Protein AF-A0A2M7XVC9-F1 (afdb_monomer)

Solvent-accessible surface area (backbone atoms only — not comparable to full-atom values): 6122 Å² total; per-residue (Å²): 70,70,59,20,54,54,52,29,51,51,46,49,67,79,38,39,70,60,53,53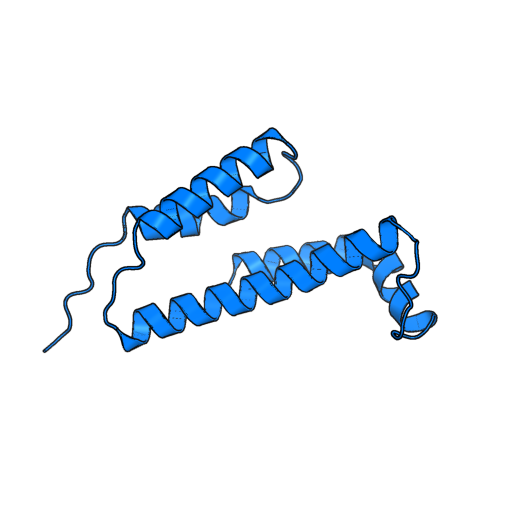,48,35,61,75,71,36,76,74,78,55,43,75,87,43,67,65,54,42,50,53,51,48,55,41,53,48,18,54,52,45,29,51,53,33,49,51,50,52,52,45,42,69,72,62,43,40,60,64,58,51,67,57,15,51,54,43,46,53,52,28,52,52,37,36,74,78,36,69,87,69,56,40,66,61,52,47,63,62,17,50,49,34,58,70,55,65,71,53,74,69,88,122

pLDDT: mean 88.82, std 11.36, range [45.72, 97.69]

Secondary structure (DSSP, 8-state):
-HHHHHHHHHHHHHTHHHHHHHHHT-STT-STT-HHHHHHHHHHHHHHHHHHHHHHHHHHHHHH-PPPPHHHHHHHHHHHHHHHHH-GGGSGGGGHHHHHHHHH--------

Structure (mmCIF, N/CA/C/O backbone):
data_AF-A0A2M7XVC9-F1
#
_entry.id   AF-A0A2M7XVC9-F1
#
loop_
_atom_site.group_PDB
_atom_site.id
_atom_site.type_symbol
_atom_site.label_atom_id
_atom_site.label_alt_id
_atom_site.label_comp_id
_atom_site.label_asym_id
_atom_site.label_entity_id
_atom_site.label_seq_id
_atom_site.pdbx_PDB_ins_code
_atom_site.Cartn_x
_atom_site.Cartn_y
_atom_site.Cartn_z
_atom_site.occupancy
_atom_site.B_iso_or_equiv
_atom_site.auth_seq_id
_atom_site.auth_comp_id
_atom_site.auth_asym_id
_atom_site.auth_atom_id
_atom_site.pdbx_PDB_model_num
ATOM 1 N N . MET A 1 1 ? -7.694 -4.042 2.392 1.00 90.50 1 MET A N 1
ATOM 2 C CA . MET A 1 1 ? -7.744 -4.708 1.069 1.00 90.50 1 MET A CA 1
ATOM 3 C C . MET A 1 1 ? -8.075 -3.740 -0.067 1.00 90.50 1 MET A C 1
ATOM 5 O O . MET A 1 1 ? -7.289 -3.677 -0.998 1.00 90.50 1 MET A O 1
ATOM 9 N N . ILE A 1 2 ? -9.150 -2.938 0.010 1.00 93.75 2 ILE A N 1
ATOM 10 C CA . ILE A 1 2 ? -9.534 -1.988 -1.065 1.00 93.75 2 ILE A CA 1
ATOM 11 C C . ILE A 1 2 ? -8.388 -1.039 -1.457 1.00 93.75 2 ILE A C 1
ATOM 13 O O . ILE A 1 2 ? -8.072 -0.916 -2.635 1.00 93.75 2 ILE A O 1
ATOM 17 N N . VAL A 1 3 ? -7.717 -0.432 -0.472 1.00 93.06 3 VAL A N 1
ATOM 18 C CA . VAL A 1 3 ? -6.554 0.450 -0.698 1.00 93.06 3 VAL A CA 1
ATOM 19 C C . VAL A 1 3 ? -5.465 -0.240 -1.525 1.00 93.06 3 VAL A C 1
ATOM 21 O O . VAL A 1 3 ? -4.950 0.351 -2.466 1.00 93.06 3 VAL A O 1
ATOM 24 N N . ALA A 1 4 ? -5.161 -1.503 -1.214 1.00 94.19 4 ALA A N 1
ATOM 25 C CA . ALA A 1 4 ? -4.153 -2.281 -1.926 1.00 94.19 4 ALA A CA 1
ATOM 26 C C . ALA A 1 4 ? -4.562 -2.553 -3.381 1.00 94.19 4 ALA A C 1
ATOM 28 O O . ALA A 1 4 ? -3.749 -2.392 -4.281 1.00 94.19 4 ALA A O 1
ATOM 29 N N . VAL A 1 5 ? -5.835 -2.894 -3.617 1.00 95.56 5 VAL A N 1
ATOM 30 C CA . VAL A 1 5 ? -6.370 -3.106 -4.972 1.00 95.56 5 VAL A CA 1
ATOM 31 C C . VAL A 1 5 ? -6.244 -1.831 -5.804 1.00 95.56 5 VAL A C 1
ATOM 33 O O . VAL A 1 5 ? -5.720 -1.880 -6.912 1.00 95.56 5 VAL A O 1
ATOM 36 N N . ILE A 1 6 ? -6.669 -0.685 -5.262 1.00 94.69 6 ILE A N 1
ATOM 37 C CA . ILE A 1 6 ? -6.575 0.605 -5.959 1.00 94.69 6 ILE A CA 1
ATOM 38 C C . ILE A 1 6 ? -5.110 0.950 -6.255 1.00 94.69 6 ILE A C 1
ATOM 40 O O . ILE A 1 6 ? -4.786 1.259 -7.398 1.00 94.69 6 ILE A O 1
ATOM 44 N N . HIS A 1 7 ? -4.223 0.841 -5.261 1.00 92.38 7 HIS A N 1
ATOM 45 C CA . HIS A 1 7 ? -2.783 1.082 -5.416 1.00 92.38 7 HIS A CA 1
ATOM 46 C C . HIS A 1 7 ? -2.182 0.226 -6.537 1.00 92.38 7 HIS A C 1
ATOM 48 O O . HIS A 1 7 ? -1.547 0.747 -7.451 1.00 92.38 7 HIS A O 1
ATOM 54 N N . THR A 1 8 ? -2.433 -1.085 -6.524 1.00 94.62 8 THR A N 1
ATOM 55 C CA . THR A 1 8 ? -1.911 -1.998 -7.547 1.00 94.62 8 THR A CA 1
ATOM 56 C C . THR A 1 8 ? -2.473 -1.689 -8.935 1.00 94.62 8 THR A C 1
ATOM 58 O O . THR A 1 8 ? -1.709 -1.673 -9.898 1.00 94.62 8 THR A O 1
ATOM 61 N N . LEU A 1 9 ? -3.775 -1.410 -9.058 1.00 95.81 9 LEU A N 1
ATOM 62 C CA . LEU A 1 9 ? -4.391 -1.070 -10.346 1.00 95.81 9 LEU A CA 1
ATOM 63 C C . LEU A 1 9 ? -3.819 0.222 -10.933 1.00 95.81 9 LEU A C 1
ATOM 65 O O . LEU A 1 9 ? -3.521 0.262 -12.124 1.00 95.81 9 LEU A O 1
ATOM 69 N N . VAL A 1 10 ? -3.609 1.249 -10.106 1.00 93.50 10 VAL A N 1
ATOM 70 C CA . VAL A 1 10 ? -2.943 2.489 -10.530 1.00 93.50 10 VAL A CA 1
ATOM 71 C C . VAL A 1 10 ? -1.544 2.176 -11.063 1.00 93.50 10 VAL A C 1
ATOM 73 O O . VAL A 1 10 ? -1.210 2.592 -12.169 1.00 93.50 10 VAL A O 1
ATOM 76 N N . GLY A 1 11 ? -0.759 1.366 -10.349 1.00 92.88 11 GLY A N 1
ATOM 77 C CA . GLY A 1 11 ? 0.560 0.940 -10.824 1.00 92.88 11 GLY A CA 1
ATOM 78 C C . GLY A 1 11 ? 0.515 0.218 -12.172 1.00 92.88 11 GLY A C 1
ATOM 79 O O . GLY A 1 11 ? 1.318 0.508 -13.055 1.00 92.88 11 GLY A O 1
ATOM 80 N N . ILE A 1 12 ? -0.452 -0.683 -12.360 1.00 95.38 12 ILE A N 1
ATOM 81 C CA . ILE A 1 12 ? -0.622 -1.423 -13.616 1.00 95.38 12 ILE A CA 1
ATOM 82 C C . ILE A 1 12 ? -0.946 -0.484 -14.780 1.00 95.38 12 ILE A C 1
ATOM 84 O O . ILE A 1 12 ? -0.374 -0.638 -15.855 1.00 95.38 12 ILE A O 1
ATOM 88 N N . VAL A 1 13 ? -1.840 0.487 -14.579 1.00 96.44 13 VAL A N 1
ATOM 89 C CA . VAL A 1 13 ? -2.255 1.419 -15.637 1.00 96.44 13 VAL A CA 1
ATOM 90 C C . VAL A 1 13 ? -1.115 2.368 -16.009 1.00 96.44 13 VAL A C 1
ATOM 92 O O . VAL A 1 13 ? -0.765 2.474 -17.184 1.00 96.44 13 VAL A O 1
ATOM 95 N N . PHE A 1 14 ? -0.503 3.021 -15.018 1.00 94.88 14 PHE A N 1
ATOM 96 C CA . PHE A 1 14 ? 0.509 4.057 -15.251 1.00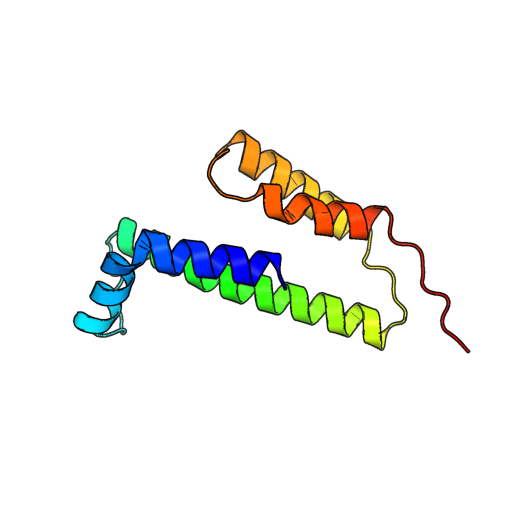 94.88 14 PHE A CA 1
ATOM 97 C C . PHE A 1 14 ? 1.869 3.503 -15.688 1.00 94.88 14 PHE A C 1
ATOM 99 O O . PHE A 1 14 ? 2.591 4.182 -16.412 1.00 94.88 14 PHE A O 1
ATOM 106 N N . PHE A 1 15 ? 2.218 2.277 -15.288 1.00 95.69 15 PHE A N 1
ATOM 107 C CA . PHE A 1 15 ? 3.502 1.653 -15.625 1.00 95.69 15 PHE A CA 1
ATOM 108 C C . PHE A 1 15 ? 3.356 0.450 -16.563 1.00 95.69 15 PHE A C 1
ATOM 110 O O . PHE A 1 15 ? 4.243 -0.403 -16.626 1.00 95.69 15 PHE A O 1
ATOM 117 N N . SER A 1 16 ? 2.245 0.377 -17.302 1.00 95.94 16 SER A N 1
ATOM 118 C CA . SER A 1 16 ? 1.914 -0.736 -18.201 1.00 95.94 16 SER A CA 1
ATOM 119 C C . SER A 1 16 ? 3.045 -1.072 -19.178 1.00 95.94 16 SER A C 1
ATOM 121 O O . SER A 1 16 ? 3.402 -2.240 -19.317 1.00 95.94 16 SER A O 1
ATOM 123 N N . GLU A 1 17 ? 3.675 -0.070 -19.794 1.00 96.50 17 GLU A N 1
ATOM 124 C CA . GLU A 1 17 ? 4.794 -0.273 -20.723 1.00 96.50 17 GLU A CA 1
ATOM 125 C C . GLU A 1 17 ? 6.009 -0.923 -20.048 1.00 96.50 17 GLU A C 1
ATOM 127 O O . GLU A 1 17 ? 6.570 -1.894 -20.565 1.00 96.50 17 GLU A O 1
ATOM 132 N N . VAL A 1 18 ? 6.384 -0.439 -18.858 1.00 96.56 18 VAL A N 1
ATOM 133 C CA . VAL A 1 18 ? 7.502 -0.988 -18.075 1.00 96.56 18 VAL A CA 1
ATOM 134 C C . VAL A 1 18 ? 7.186 -2.419 -17.646 1.00 96.56 18 VAL A C 1
ATOM 136 O O . VAL A 1 18 ? 8.030 -3.300 -17.800 1.00 96.56 18 VAL A O 1
ATOM 139 N N . LEU A 1 19 ? 5.961 -2.690 -17.194 1.00 96.31 19 LEU A N 1
ATOM 140 C CA . LEU A 1 19 ? 5.525 -4.034 -16.812 1.00 96.31 19 LEU A CA 1
ATOM 141 C C . LEU A 1 19 ? 5.548 -4.998 -18.004 1.00 96.31 19 LEU A C 1
ATOM 143 O O . LEU A 1 19 ? 6.125 -6.079 -17.906 1.00 96.31 19 LEU A O 1
ATOM 147 N N . VAL A 1 20 ? 5.012 -4.596 -19.159 1.00 96.44 20 VAL A N 1
ATOM 148 C CA . VAL A 1 20 ? 5.076 -5.390 -20.398 1.00 96.44 20 VAL A CA 1
ATOM 149 C C . VAL A 1 20 ? 6.527 -5.647 -20.809 1.00 96.44 20 VAL A C 1
ATOM 151 O O . VAL A 1 20 ? 6.852 -6.752 -21.247 1.00 96.44 20 VAL A O 1
ATOM 154 N N . SER A 1 21 ? 7.423 -4.672 -20.633 1.00 95.44 21 SER A N 1
ATOM 155 C CA . SER A 1 21 ? 8.852 -4.859 -20.907 1.00 95.44 21 SER A CA 1
ATOM 156 C C . SER A 1 21 ? 9.486 -5.941 -20.025 1.00 95.44 21 SER A C 1
ATOM 158 O O . SER A 1 21 ? 10.377 -6.649 -20.492 1.00 95.44 21 SER A O 1
ATOM 160 N N . ILE A 1 22 ? 9.036 -6.095 -18.771 1.00 95.06 22 ILE A N 1
ATOM 161 C CA . ILE A 1 22 ? 9.525 -7.144 -17.865 1.00 95.06 22 ILE A CA 1
ATOM 162 C C . ILE A 1 22 ? 9.126 -8.519 -18.409 1.00 95.06 22 ILE A C 1
ATOM 164 O O . ILE A 1 22 ? 9.962 -9.412 -18.510 1.00 95.06 22 ILE A O 1
ATOM 168 N N . PHE A 1 23 ? 7.874 -8.677 -18.845 1.00 94.06 23 PHE A N 1
ATOM 169 C CA . PHE A 1 23 ? 7.414 -9.933 -19.443 1.00 94.06 23 PHE A CA 1
ATOM 170 C C . PHE A 1 23 ? 8.146 -10.258 -20.751 1.00 94.06 23 PHE A C 1
ATOM 172 O O . PHE A 1 23 ? 8.585 -11.390 -20.939 1.00 94.06 23 PHE A O 1
ATOM 179 N N . LYS A 1 24 ? 8.334 -9.268 -21.636 1.00 95.25 24 LYS A N 1
ATOM 180 C CA . LYS A 1 24 ? 9.010 -9.457 -22.933 1.00 95.25 24 LYS A CA 1
ATOM 181 C C . LYS A 1 24 ? 10.484 -9.841 -22.801 1.00 95.25 24 LYS A C 1
ATOM 183 O O . LYS A 1 24 ? 10.979 -10.614 -23.612 1.00 95.25 24 LYS A O 1
ATOM 188 N N . ARG A 1 25 ? 11.182 -9.303 -21.799 1.00 91.69 25 ARG A N 1
ATOM 189 C CA . ARG A 1 25 ? 12.599 -9.599 -21.527 1.00 91.69 25 ARG A CA 1
ATOM 190 C C . ARG A 1 25 ? 12.803 -10.915 -20.757 1.00 91.69 25 ARG A C 1
ATOM 192 O O . ARG A 1 25 ? 13.943 -11.316 -20.553 1.00 91.69 25 ARG A O 1
ATOM 199 N N . GLY A 1 26 ? 11.713 -11.584 -20.362 1.00 91.25 26 GLY A N 1
ATOM 200 C CA . GLY A 1 26 ? 11.718 -12.722 -19.445 1.00 91.25 26 GLY A CA 1
ATOM 201 C C . GLY A 1 26 ? 11.838 -12.251 -17.998 1.00 91.25 26 GLY A C 1
ATOM 202 O O . GLY A 1 26 ? 12.614 -11.348 -17.726 1.00 91.25 26 GLY A O 1
ATOM 203 N N . VAL A 1 27 ? 11.072 -12.845 -17.075 1.00 90.06 27 VAL A N 1
ATOM 204 C CA . VAL A 1 27 ? 10.881 -12.353 -15.687 1.00 90.06 27 VAL A CA 1
ATOM 205 C C . VAL A 1 27 ? 12.069 -12.577 -14.738 1.00 90.06 27 VAL A C 1
ATOM 207 O O . VAL A 1 27 ? 12.123 -11.993 -13.657 1.00 90.06 27 VAL A O 1
ATOM 210 N N . PHE A 1 28 ? 13.014 -13.444 -15.102 1.00 94.25 28 PHE A N 1
ATOM 211 C CA . PHE A 1 28 ? 14.162 -13.752 -14.253 1.00 94.25 28 PHE A CA 1
ATOM 212 C C . PHE A 1 28 ? 15.247 -12.684 -14.405 1.00 94.25 28 PHE A C 1
ATOM 214 O O . PHE A 1 28 ? 15.709 -12.421 -15.511 1.00 94.25 28 PHE A O 1
ATOM 221 N N . ASN A 1 29 ? 15.669 -12.090 -13.284 1.00 92.38 29 ASN A N 1
ATOM 222 C CA . ASN A 1 29 ? 16.706 -11.053 -13.225 1.00 92.38 29 ASN A CA 1
ATOM 223 C C . ASN A 1 29 ? 16.477 -9.850 -14.174 1.00 92.38 29 ASN A C 1
ATOM 225 O O . ASN A 1 29 ? 17.418 -9.165 -14.566 1.00 92.38 29 ASN A O 1
ATOM 229 N N . THR A 1 30 ? 15.225 -9.566 -14.544 1.00 92.88 30 THR A N 1
ATOM 230 C CA . THR A 1 30 ? 14.883 -8.540 -15.548 1.00 92.88 30 THR A CA 1
ATOM 231 C C . THR A 1 30 ? 15.104 -7.114 -15.077 1.00 92.88 30 THR A C 1
ATOM 233 O O . THR A 1 30 ? 15.338 -6.221 -15.889 1.00 92.88 30 THR A O 1
ATOM 236 N N . VAL A 1 31 ? 14.965 -6.889 -13.769 1.00 93.38 31 VAL A N 1
ATOM 237 C CA . VAL A 1 31 ? 15.162 -5.577 -13.145 1.00 93.38 31 VAL A CA 1
ATOM 238 C C . VAL A 1 31 ? 16.614 -5.127 -13.320 1.00 93.38 31 VAL A C 1
ATOM 240 O O . VAL A 1 31 ? 16.859 -3.965 -13.641 1.00 93.38 31 VAL A O 1
ATOM 243 N N . GLY A 1 32 ? 17.570 -6.050 -13.153 1.00 91.88 32 GLY A N 1
ATOM 244 C CA . GLY A 1 32 ? 18.997 -5.751 -13.217 1.00 91.88 32 GLY A CA 1
ATOM 245 C C . GLY A 1 32 ? 19.356 -4.554 -12.335 1.00 91.88 32 GLY A C 1
ATOM 246 O O . GLY A 1 32 ? 19.027 -4.522 -11.152 1.00 91.88 32 GLY A O 1
ATOM 247 N N . THR A 1 33 ? 20.002 -3.553 -12.933 1.00 93.44 33 THR A N 1
ATOM 248 C CA . THR A 1 33 ? 20.369 -2.287 -12.282 1.00 93.44 33 THR A CA 1
ATOM 249 C C . THR A 1 33 ? 19.518 -1.105 -12.753 1.00 93.44 33 THR A C 1
ATOM 251 O O . THR A 1 33 ? 19.887 0.033 -12.479 1.00 93.44 33 THR A O 1
ATOM 254 N N . ASP A 1 34 ? 18.423 -1.342 -13.489 1.00 95.06 34 ASP A N 1
ATOM 255 C CA . ASP A 1 34 ? 17.574 -0.266 -14.009 1.00 95.06 34 ASP A CA 1
ATOM 256 C C . ASP A 1 34 ? 16.678 0.308 -12.894 1.00 95.06 34 ASP A C 1
ATOM 258 O O . ASP A 1 34 ? 15.761 -0.381 -12.424 1.00 95.06 34 ASP A O 1
ATOM 262 N N . PRO A 1 35 ? 16.889 1.567 -12.462 1.00 94.75 35 PRO A N 1
ATOM 263 C CA . PRO A 1 35 ? 16.172 2.119 -11.315 1.00 94.75 35 PRO A CA 1
ATOM 264 C C . PRO A 1 35 ? 14.665 2.247 -11.556 1.00 94.75 35 PRO A C 1
ATOM 266 O O . PRO A 1 35 ? 13.874 2.090 -10.623 1.00 94.75 35 PRO A O 1
ATOM 269 N N . MET A 1 36 ? 14.253 2.507 -12.801 1.00 95.56 36 MET A N 1
ATOM 270 C CA . MET A 1 36 ? 12.842 2.663 -13.156 1.00 95.56 36 MET A CA 1
ATOM 271 C C . MET A 1 36 ? 12.101 1.327 -13.063 1.00 95.56 36 MET A C 1
ATOM 273 O O . MET A 1 36 ? 11.112 1.216 -12.339 1.00 95.56 36 MET A O 1
ATOM 277 N N . THR A 1 37 ? 12.612 0.287 -13.727 1.00 95.31 37 THR A N 1
ATOM 278 C CA . THR A 1 37 ? 12.064 -1.075 -13.660 1.00 95.31 37 THR A CA 1
ATOM 279 C C . THR A 1 37 ? 12.038 -1.568 -12.212 1.00 95.31 37 THR A C 1
ATOM 281 O O . THR A 1 37 ? 11.036 -2.141 -11.783 1.00 95.31 37 THR A O 1
ATOM 284 N N . GLY A 1 38 ? 13.093 -1.295 -11.434 1.00 95.12 38 GLY A N 1
ATOM 285 C CA . GLY A 1 38 ? 13.149 -1.640 -10.012 1.00 95.12 38 GLY A CA 1
ATOM 286 C C . GLY A 1 38 ? 12.066 -0.952 -9.183 1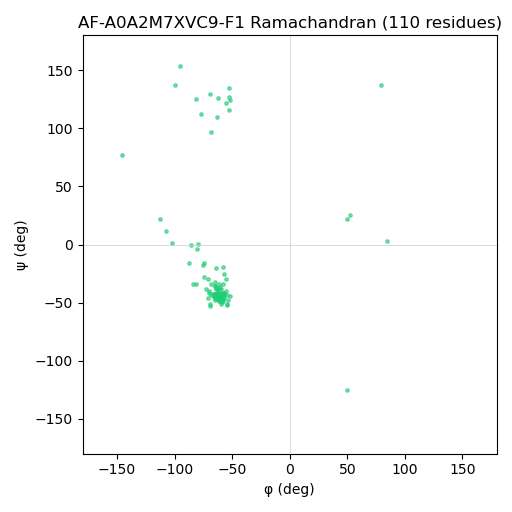.00 95.12 38 GLY A C 1
ATOM 287 O O . G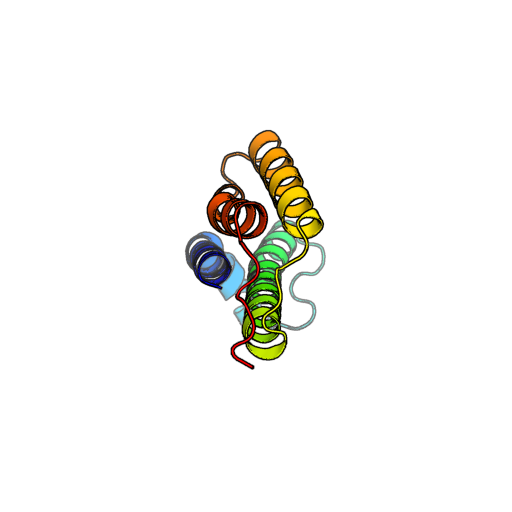LY A 1 38 ? 11.376 -1.607 -8.404 1.00 95.12 38 GLY A O 1
ATOM 288 N N . THR A 1 39 ? 11.856 0.346 -9.401 1.00 94.31 39 THR A N 1
ATOM 289 C CA . THR A 1 39 ? 10.820 1.125 -8.707 1.00 94.31 39 THR A CA 1
ATOM 290 C C . THR A 1 39 ? 9.419 0.619 -9.041 1.00 94.31 39 THR A C 1
ATOM 292 O O . THR A 1 39 ? 8.603 0.433 -8.140 1.00 94.31 39 THR A O 1
ATOM 295 N N . VAL A 1 40 ? 9.140 0.335 -10.316 1.00 95.44 40 VAL A N 1
ATOM 296 C CA . VAL A 1 40 ? 7.844 -0.202 -10.762 1.00 95.44 40 VAL A CA 1
ATOM 297 C C . VAL A 1 40 ? 7.592 -1.596 -10.186 1.00 95.44 40 VAL A C 1
ATOM 299 O O . VAL A 1 40 ? 6.503 -1.865 -9.677 1.00 95.44 40 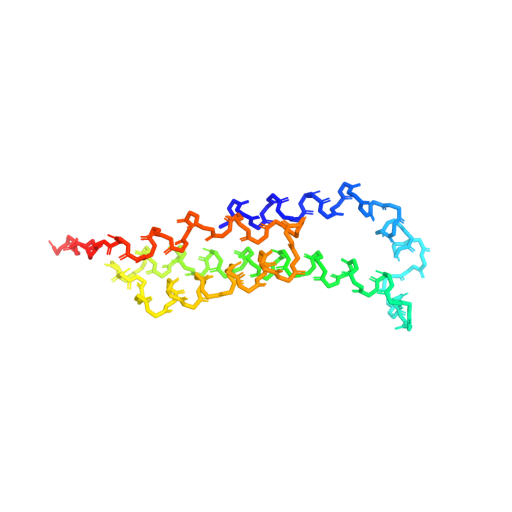VAL A O 1
ATOM 302 N N . ALA A 1 41 ? 8.600 -2.474 -10.211 1.00 94.56 41 ALA A N 1
ATOM 303 C CA . ALA A 1 41 ? 8.499 -3.803 -9.616 1.00 94.56 41 ALA A CA 1
ATOM 304 C C . ALA A 1 41 ? 8.212 -3.715 -8.109 1.00 94.56 41 ALA A C 1
ATOM 306 O O . ALA A 1 41 ? 7.284 -4.361 -7.618 1.00 94.56 41 ALA A O 1
ATOM 307 N N . TRP A 1 42 ? 8.950 -2.862 -7.389 1.00 94.44 42 TRP A N 1
ATOM 308 C CA . TRP A 1 42 ? 8.724 -2.616 -5.966 1.00 94.44 42 TRP A CA 1
ATOM 309 C C . TRP A 1 42 ? 7.322 -2.072 -5.699 1.00 94.44 42 TRP A C 1
ATOM 311 O O . TRP A 1 42 ? 6.634 -2.571 -4.815 1.00 94.44 42 TRP A O 1
ATOM 321 N N . TYR A 1 43 ? 6.861 -1.103 -6.491 1.00 93.19 43 TYR A N 1
ATOM 322 C CA . TYR A 1 43 ? 5.537 -0.499 -6.351 1.00 93.19 43 TYR A CA 1
ATOM 323 C C . TYR A 1 43 ? 4.411 -1.541 -6.439 1.00 93.19 43 TYR A C 1
ATOM 325 O O . TYR A 1 43 ? 3.505 -1.546 -5.600 1.00 93.19 43 TYR A O 1
ATOM 333 N N . VAL A 1 44 ? 4.473 -2.443 -7.426 1.00 94.50 44 VAL A N 1
ATOM 334 C CA . VAL A 1 44 ? 3.454 -3.486 -7.634 1.00 94.50 44 VAL A CA 1
ATOM 335 C C . VAL A 1 44 ? 3.523 -4.564 -6.550 1.00 94.50 44 VAL A C 1
ATOM 337 O O . VAL A 1 44 ? 2.488 -4.917 -5.979 1.00 94.50 44 VAL A O 1
ATOM 340 N N . LEU A 1 45 ? 4.723 -5.055 -6.219 1.00 94.00 45 LEU A N 1
ATOM 341 C CA . LEU A 1 45 ? 4.916 -6.051 -5.156 1.00 94.00 45 LEU A CA 1
ATOM 342 C C . LEU A 1 45 ? 4.499 -5.510 -3.786 1.00 94.00 45 LEU A C 1
ATOM 344 O O . LEU A 1 45 ? 3.885 -6.226 -2.993 1.00 94.00 45 LEU A O 1
ATOM 348 N N . PHE A 1 46 ? 4.767 -4.232 -3.522 1.00 93.12 46 PHE A N 1
ATOM 349 C CA . PHE A 1 46 ? 4.312 -3.565 -2.312 1.00 93.12 46 PHE A CA 1
ATOM 350 C C . PHE A 1 46 ? 2.781 -3.534 -2.232 1.00 93.12 46 PHE A C 1
ATOM 352 O O . PHE A 1 46 ? 2.223 -3.795 -1.171 1.00 93.12 46 PHE A O 1
ATOM 359 N N . GLY A 1 47 ? 2.083 -3.331 -3.354 1.00 93.00 47 GLY A N 1
ATOM 360 C CA . GLY A 1 47 ? 0.626 -3.470 -3.418 1.00 93.00 47 GLY A CA 1
ATOM 361 C C . GLY A 1 47 ? 0.125 -4.866 -3.011 1.00 93.00 47 GLY A C 1
ATOM 362 O O . GLY A 1 47 ? -0.822 -4.980 -2.233 1.00 93.00 47 GLY A O 1
ATOM 363 N N . VAL A 1 48 ? 0.805 -5.935 -3.443 1.00 92.81 48 VAL A N 1
ATOM 364 C CA . VAL A 1 48 ? 0.498 -7.315 -3.008 1.00 92.81 48 VAL A CA 1
ATOM 365 C C . VAL A 1 48 ? 0.730 -7.485 -1.504 1.00 92.81 48 VAL A C 1
ATOM 367 O O . VAL A 1 48 ? -0.127 -8.025 -0.806 1.00 92.81 48 VAL A O 1
ATOM 370 N N . MET A 1 49 ? 1.844 -6.964 -0.981 1.00 91.75 49 MET A N 1
ATOM 371 C CA . MET A 1 49 ? 2.134 -6.971 0.458 1.00 91.75 49 MET A CA 1
ATOM 372 C C . MET A 1 49 ? 1.036 -6.250 1.260 1.00 91.75 49 MET A C 1
ATOM 374 O O . MET A 1 49 ? 0.551 -6.781 2.258 1.00 91.75 49 MET A O 1
ATOM 378 N N . LEU A 1 50 ? 0.576 -5.078 0.803 1.00 91.44 50 LEU A N 1
ATOM 379 C CA . LEU A 1 50 ? -0.530 -4.344 1.431 1.00 91.44 50 LEU A CA 1
ATOM 380 C C . LEU A 1 50 ? -1.835 -5.149 1.431 1.00 91.44 50 LEU A C 1
ATOM 382 O O . LEU A 1 50 ? -2.610 -5.074 2.390 1.00 91.44 50 LEU A O 1
ATOM 386 N N . PHE A 1 51 ? -2.098 -5.912 0.366 1.00 94.88 51 PHE A N 1
ATOM 387 C CA . PHE A 1 51 ? -3.268 -6.782 0.302 1.00 94.88 51 PHE A CA 1
ATOM 388 C C . PHE A 1 51 ? -3.186 -7.887 1.356 1.00 94.88 51 PHE A C 1
ATOM 390 O O . PHE A 1 51 ? -4.141 -8.054 2.115 1.00 94.88 51 PHE A O 1
ATOM 397 N N . ILE A 1 52 ? -2.038 -8.568 1.451 1.00 93.00 52 ILE A N 1
ATOM 398 C CA . ILE A 1 52 ? -1.778 -9.613 2.452 1.00 93.00 52 ILE A CA 1
ATOM 399 C C . ILE A 1 52 ? -1.952 -9.052 3.865 1.00 93.00 52 ILE A C 1
ATOM 401 O O . ILE A 1 52 ? -2.709 -9.616 4.645 1.00 93.00 52 ILE A O 1
ATOM 405 N N . CYS A 1 53 ? -1.350 -7.902 4.182 1.00 90.31 53 CYS A N 1
ATOM 406 C CA . CYS A 1 53 ? -1.532 -7.248 5.482 1.00 90.31 53 CYS A CA 1
ATOM 407 C C . CYS A 1 53 ? -3.009 -6.949 5.779 1.00 90.31 53 CYS A C 1
ATOM 409 O O . CYS A 1 53 ? -3.484 -7.183 6.889 1.00 90.31 53 CYS A O 1
ATOM 411 N N . GLY A 1 54 ? -3.752 -6.454 4.785 1.00 90.81 54 GLY A N 1
ATOM 412 C CA . GLY A 1 54 ? -5.183 -6.200 4.921 1.00 90.81 54 GLY A CA 1
ATOM 413 C C . GLY A 1 54 ? -6.006 -7.469 5.157 1.00 90.81 54 GLY A C 1
ATOM 414 O O . GLY A 1 54 ? -6.959 -7.420 5.928 1.00 90.81 54 GLY A O 1
ATOM 415 N N . LEU A 1 55 ? -5.644 -8.582 4.514 1.00 92.75 55 LEU A N 1
ATOM 416 C CA . LEU A 1 55 ? -6.268 -9.885 4.735 1.00 92.75 55 LEU A CA 1
ATOM 417 C C . LEU A 1 55 ? -5.945 -10.421 6.136 1.00 92.75 55 LEU A C 1
ATOM 419 O O . LEU A 1 55 ? -6.846 -10.860 6.839 1.00 92.75 55 LEU A O 1
ATOM 423 N N . THR A 1 56 ? -4.693 -10.309 6.580 1.00 88.75 56 THR A N 1
ATOM 424 C CA . THR A 1 56 ? -4.279 -10.701 7.934 1.00 88.75 56 THR A CA 1
ATOM 425 C C . THR A 1 56 ? -5.056 -9.935 9.001 1.00 88.75 56 THR A C 1
ATOM 427 O O . THR A 1 56 ? -5.556 -10.542 9.942 1.00 88.75 56 THR A O 1
ATOM 430 N N . ILE A 1 57 ? -5.201 -8.613 8.851 1.00 86.19 57 ILE A N 1
ATOM 431 C CA . ILE A 1 57 ? -6.003 -7.789 9.770 1.00 86.19 57 ILE A CA 1
ATOM 432 C C . ILE A 1 57 ? -7.459 -8.265 9.783 1.00 86.19 57 ILE A C 1
ATOM 434 O O . ILE A 1 57 ? -8.013 -8.468 10.857 1.00 86.19 57 ILE A O 1
ATOM 438 N N . TYR A 1 58 ? -8.050 -8.508 8.611 1.00 87.44 58 TYR A N 1
ATOM 439 C CA . TYR A 1 58 ? -9.425 -8.994 8.502 1.00 87.44 58 TYR A CA 1
ATOM 440 C C . TYR A 1 58 ? -9.636 -10.341 9.217 1.00 87.44 58 TYR A C 1
ATOM 442 O O . TYR A 1 58 ? -10.590 -10.502 9.979 1.00 87.44 58 TYR A O 1
ATOM 450 N N . GLU A 1 59 ? -8.730 -11.302 9.024 1.00 86.62 59 GLU A N 1
ATOM 451 C CA . GLU A 1 59 ? -8.817 -12.604 9.694 1.00 86.62 59 GLU A CA 1
ATOM 452 C C . GLU A 1 59 ? -8.571 -12.501 11.210 1.00 86.62 59 GLU A C 1
ATOM 454 O O . GLU A 1 59 ? -9.209 -13.213 11.990 1.00 86.62 59 GLU A O 1
ATOM 459 N N . LEU A 1 60 ? -7.703 -11.588 11.664 1.00 82.62 60 LEU A N 1
ATOM 460 C CA . LEU A 1 60 ? -7.506 -11.307 13.092 1.00 82.62 60 LEU A CA 1
ATOM 461 C C . LEU A 1 60 ? -8.755 -10.689 13.736 1.00 82.62 60 LEU A C 1
ATOM 463 O O . LEU A 1 60 ? -9.165 -11.127 14.812 1.00 82.62 60 LEU A O 1
ATOM 467 N N . GLU A 1 61 ? -9.391 -9.718 13.077 1.00 81.38 61 GLU A N 1
ATOM 468 C CA . GLU A 1 61 ? -10.641 -9.104 13.547 1.00 81.38 61 GLU A CA 1
ATOM 469 C C . GLU A 1 61 ? -11.758 -10.149 13.670 1.00 81.38 61 GLU A C 1
ATOM 471 O O . GLU A 1 61 ? -12.496 -10.170 14.659 1.00 81.38 61 GLU A O 1
ATOM 476 N N . LYS A 1 62 ? -11.847 -11.056 12.691 1.00 82.38 62 LYS A N 1
ATOM 477 C CA . LYS A 1 62 ? -12.844 -12.129 12.648 1.00 82.38 62 LYS A CA 1
ATOM 478 C C . LYS A 1 62 ? -12.612 -13.212 13.704 1.00 82.38 62 LYS A C 1
ATOM 480 O O . LYS A 1 62 ? -13.576 -13.690 14.295 1.00 82.38 62 LYS A O 1
ATOM 485 N N . SER A 1 63 ? -11.364 -13.624 13.923 1.00 78.00 63 SER A N 1
ATOM 486 C CA . SER A 1 63 ? -11.029 -14.758 14.800 1.00 78.00 63 SER A CA 1
ATOM 487 C C . SER A 1 63 ? -10.942 -14.393 16.282 1.00 78.00 63 SER A C 1
ATOM 489 O O . SER A 1 63 ? -11.314 -15.203 17.127 1.00 78.00 63 SER A O 1
ATOM 491 N N . LEU A 1 64 ? -10.481 -13.184 16.620 1.00 64.25 64 LEU A N 1
ATOM 492 C CA . LEU A 1 64 ? -10.166 -12.819 18.007 1.00 64.25 64 LEU A CA 1
ATOM 493 C C . LEU A 1 64 ? -11.231 -11.952 18.689 1.00 64.25 64 LEU A C 1
ATOM 495 O O . LEU A 1 64 ? -11.024 -11.540 19.829 1.00 64.25 64 LEU A O 1
ATOM 499 N N . SER A 1 65 ? -12.344 -11.617 18.015 1.00 63.09 65 SER A N 1
ATOM 500 C CA . SER A 1 65 ? -13.252 -10.528 18.453 1.00 63.09 65 SER A CA 1
ATOM 501 C C . SER A 1 65 ? -12.487 -9.226 18.766 1.00 63.09 65 SER A C 1
ATOM 503 O O . SER A 1 65 ? -12.911 -8.398 19.574 1.00 63.09 65 SER A O 1
ATOM 505 N N . GLY A 1 66 ? -11.284 -9.104 18.203 1.00 63.84 66 GLY A N 1
ATOM 506 C CA . GLY A 1 66 ? -10.194 -8.354 18.799 1.00 63.84 66 GLY A CA 1
ATOM 507 C C . GLY A 1 66 ? -10.065 -6.977 18.183 1.00 63.84 66 GLY A C 1
ATOM 508 O O . GLY A 1 66 ? -10.128 -6.816 16.968 1.00 63.84 66 GLY A O 1
ATOM 509 N N . VAL A 1 67 ? -9.845 -5.980 19.036 1.00 71.06 67 VAL A N 1
ATOM 510 C CA . VAL A 1 67 ? -9.454 -4.638 18.598 1.00 71.06 67 VAL A CA 1
ATOM 511 C C . VAL A 1 67 ? -8.041 -4.704 18.052 1.00 71.06 67 VAL A C 1
ATOM 513 O O . VAL A 1 67 ? -7.134 -5.172 18.740 1.00 71.06 67 VAL A O 1
ATOM 516 N N . ILE A 1 68 ? -7.834 -4.172 16.852 1.00 82.75 68 ILE A N 1
ATOM 517 C CA . ILE A 1 68 ? -6.487 -3.921 16.351 1.00 82.75 68 ILE A CA 1
ATOM 518 C C . ILE A 1 68 ? -5.796 -2.909 17.281 1.00 82.75 68 ILE A C 1
ATOM 520 O O . ILE A 1 68 ? -6.353 -1.836 17.526 1.00 82.75 68 ILE A O 1
ATOM 524 N N . PRO A 1 69 ? -4.596 -3.204 17.819 1.00 85.50 69 PRO A N 1
ATOM 525 C CA . PRO A 1 69 ? -3.916 -2.300 18.738 1.00 85.50 69 PRO A CA 1
ATOM 526 C C . PRO A 1 69 ? -3.781 -0.885 18.166 1.00 85.50 69 PRO A C 1
ATOM 528 O O . PRO A 1 69 ? -3.345 -0.700 17.029 1.00 85.50 69 PRO A O 1
ATOM 531 N N . ARG A 1 70 ? -4.087 0.135 18.981 1.00 88.88 70 ARG A N 1
ATOM 532 C CA . ARG A 1 70 ? -3.994 1.550 18.568 1.00 88.88 70 ARG A CA 1
ATOM 533 C C . ARG A 1 70 ? -2.601 1.953 18.084 1.00 88.88 70 ARG A C 1
ATOM 535 O O . ARG A 1 70 ? -2.492 2.891 17.300 1.00 88.88 70 ARG A O 1
ATOM 542 N N . SER A 1 71 ? -1.551 1.255 18.525 1.00 90.50 71 SER A N 1
ATOM 543 C CA . SER A 1 71 ? -0.189 1.443 18.018 1.00 90.50 71 SER A CA 1
ATOM 544 C C . SER A 1 71 ? -0.122 1.275 16.499 1.00 90.50 71 SER A C 1
ATOM 546 O O . SER A 1 71 ? 0.502 2.100 15.847 1.00 90.50 71 SER A O 1
ATOM 548 N N . ILE A 1 72 ? -0.840 0.305 15.921 1.00 90.38 72 ILE A N 1
ATOM 549 C CA . ILE A 1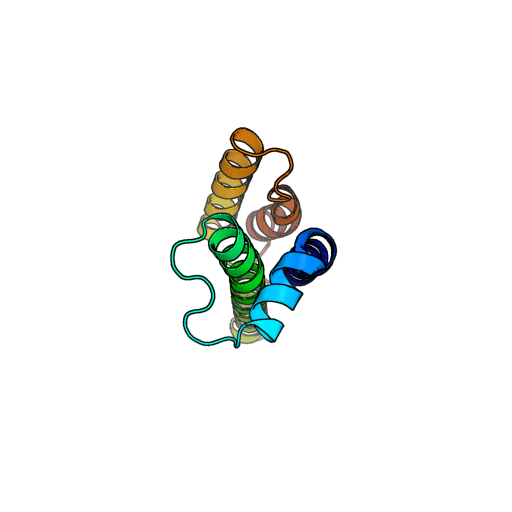 72 ? -0.906 0.100 14.466 1.00 90.38 72 ILE A CA 1
ATOM 550 C C . ILE A 1 72 ? -1.558 1.300 13.770 1.00 90.38 72 ILE A C 1
ATOM 552 O O . ILE A 1 72 ? -1.052 1.770 12.753 1.00 90.38 72 ILE A O 1
ATOM 556 N N . GLY A 1 73 ? -2.643 1.838 14.336 1.00 92.00 73 GLY A N 1
ATOM 557 C CA . GLY A 1 73 ? -3.312 3.032 13.811 1.00 92.00 73 GLY A CA 1
ATOM 558 C C . GLY A 1 73 ? -2.405 4.267 13.822 1.00 92.00 73 GLY A C 1
ATOM 559 O O . GLY A 1 73 ? -2.314 4.975 12.820 1.00 92.00 73 GLY A O 1
ATOM 560 N N . TRP A 1 74 ? -1.670 4.492 14.916 1.00 96.12 74 TRP A N 1
ATOM 561 C CA . TRP A 1 74 ? -0.695 5.585 15.010 1.00 96.12 74 TRP A CA 1
ATOM 562 C C . TRP A 1 74 ? 0.497 5.398 14.072 1.00 96.12 74 TRP A C 1
ATOM 564 O O . TRP A 1 74 ? 0.892 6.351 13.404 1.00 96.12 74 TRP A O 1
ATOM 574 N N . SER A 1 75 ? 1.043 4.183 13.971 1.00 94.62 75 SER A N 1
ATOM 575 C CA . SER A 1 75 ? 2.114 3.868 13.021 1.00 94.62 75 SER A CA 1
ATOM 576 C C . SER A 1 75 ? 1.678 4.134 11.580 1.00 94.62 75 SER A C 1
ATOM 578 O O . SER A 1 75 ? 2.433 4.739 10.820 1.00 94.62 75 SER A O 1
ATOM 580 N N . LEU A 1 76 ? 0.446 3.756 11.216 1.00 93.31 76 LEU A N 1
ATOM 581 C CA . LEU A 1 76 ? -0.126 4.071 9.907 1.00 93.31 76 LEU A CA 1
ATOM 582 C C . LEU A 1 76 ? -0.284 5.581 9.703 1.00 93.31 76 LEU A C 1
ATOM 584 O O . LEU A 1 76 ? 0.114 6.074 8.654 1.00 93.31 76 LEU A O 1
ATOM 588 N N . LEU A 1 77 ? -0.799 6.334 10.681 1.00 96.12 77 LEU A N 1
ATOM 589 C CA . LEU A 1 77 ? -0.922 7.793 10.558 1.00 96.12 77 LEU A CA 1
ATOM 590 C C . LEU A 1 77 ? 0.429 8.492 10.373 1.00 96.12 77 LEU A C 1
ATOM 592 O O . LEU A 1 77 ? 0.538 9.376 9.526 1.00 96.12 77 LEU A O 1
ATOM 596 N N . ILE A 1 78 ? 1.455 8.097 11.131 1.00 97.69 78 ILE A N 1
ATOM 597 C CA . ILE A 1 78 ? 2.811 8.648 10.986 1.00 97.69 78 ILE A CA 1
ATOM 598 C C . ILE A 1 78 ? 3.345 8.350 9.584 1.00 97.69 78 ILE A C 1
ATOM 600 O O . ILE A 1 78 ? 3.865 9.245 8.922 1.00 97.69 78 ILE A O 1
ATOM 604 N N . LEU A 1 79 ? 3.171 7.116 9.104 1.00 94.56 79 LEU A N 1
ATOM 605 C CA . LEU A 1 79 ? 3.585 6.729 7.760 1.00 94.56 79 LEU A CA 1
ATOM 606 C C . LEU A 1 79 ? 2.847 7.529 6.679 1.00 94.56 79 LEU A C 1
ATOM 608 O O . LEU A 1 79 ? 3.474 7.979 5.723 1.00 94.56 79 LEU A O 1
ATOM 612 N N . VAL A 1 80 ? 1.539 7.745 6.834 1.00 95.12 80 VAL A N 1
ATOM 613 C CA . VAL A 1 80 ? 0.751 8.588 5.927 1.00 95.12 80 VAL A CA 1
ATOM 614 C C . VAL A 1 80 ? 1.269 10.019 5.932 1.00 95.12 80 VAL A C 1
ATOM 616 O O . VAL A 1 80 ? 1.473 10.587 4.864 1.00 95.12 80 VAL A O 1
ATOM 619 N N . PHE A 1 81 ? 1.498 10.597 7.111 1.00 97.12 81 PHE A N 1
ATOM 620 C CA . PHE A 1 81 ? 2.005 11.959 7.238 1.00 97.12 81 PHE A CA 1
ATOM 621 C C . PHE A 1 81 ? 3.355 12.114 6.537 1.00 97.12 81 PHE A C 1
ATOM 623 O O . PHE A 1 81 ? 3.507 13.004 5.704 1.00 97.12 81 PHE A O 1
ATOM 630 N N . LEU A 1 82 ? 4.306 11.215 6.807 1.00 97.56 82 LEU A N 1
ATOM 631 C CA . LEU A 1 82 ? 5.614 11.219 6.152 1.00 97.56 82 LEU A CA 1
ATOM 632 C C . LEU A 1 82 ? 5.489 11.019 4.638 1.00 97.56 82 LEU A C 1
ATOM 634 O O . LEU A 1 82 ? 6.113 11.749 3.874 1.00 97.56 82 LEU A O 1
ATOM 638 N N . GLY A 1 83 ? 4.658 10.074 4.195 1.00 94.00 83 GLY A N 1
ATOM 639 C CA . GLY A 1 83 ? 4.437 9.802 2.776 1.00 94.00 83 GLY A CA 1
ATOM 640 C C . GLY A 1 83 ? 3.831 10.991 2.033 1.00 94.00 83 GLY A C 1
ATOM 641 O O . GLY A 1 83 ? 4.295 11.334 0.953 1.00 94.00 83 GLY A O 1
ATOM 642 N N . VAL A 1 84 ? 2.841 11.668 2.618 1.00 95.25 84 VAL A N 1
ATOM 643 C CA . VAL A 1 84 ? 2.229 12.869 2.028 1.00 95.25 84 VAL A CA 1
ATOM 644 C C . VAL A 1 84 ? 3.190 14.057 2.061 1.00 95.25 84 VAL A C 1
ATOM 646 O O . VAL A 1 84 ? 3.262 14.790 1.080 1.00 95.25 84 VAL A O 1
ATOM 649 N N . LEU A 1 85 ? 3.947 14.235 3.148 1.00 97.12 85 LEU A N 1
ATOM 650 C CA . LEU A 1 85 ? 4.923 15.317 3.290 1.00 97.12 85 LEU A CA 1
ATOM 651 C C . LEU A 1 85 ? 6.060 15.200 2.267 1.00 97.12 85 LEU 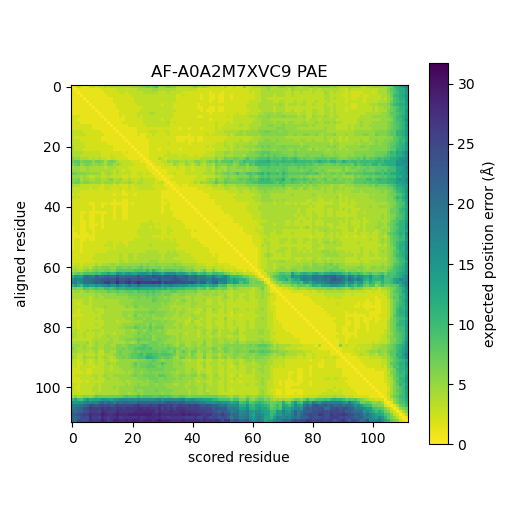A C 1
ATOM 653 O O . LEU A 1 85 ? 6.438 16.192 1.653 1.00 97.12 85 LEU A O 1
ATOM 657 N N . LEU A 1 86 ? 6.601 13.993 2.087 1.00 95.44 86 LEU A N 1
ATOM 658 C CA . LEU A 1 86 ? 7.709 13.737 1.165 1.00 95.44 86 LEU A CA 1
ATOM 659 C C . LEU A 1 86 ? 7.233 13.580 -0.284 1.00 95.44 86 LEU A C 1
ATOM 661 O O . LEU A 1 86 ? 7.952 13.937 -1.214 1.00 95.44 86 LEU A O 1
ATOM 665 N N . MET A 1 87 ? 6.042 13.009 -0.490 1.00 92.50 87 MET A N 1
ATOM 666 C CA . MET A 1 87 ? 5.532 12.608 -1.802 1.00 92.50 87 MET A CA 1
ATOM 667 C C . MET A 1 87 ? 4.002 12.784 -1.888 1.00 92.50 87 MET A C 1
ATOM 669 O O . MET A 1 87 ? 3.262 11.797 -1.873 1.00 92.50 87 MET A O 1
ATOM 673 N N . PRO A 1 88 ? 3.478 14.010 -2.056 1.00 89.19 88 PRO A N 1
ATOM 674 C CA . PRO A 1 88 ? 2.032 14.263 -2.036 1.00 89.19 88 PRO A CA 1
ATOM 675 C C . PRO A 1 88 ? 1.246 13.467 -3.095 1.00 89.19 88 PRO A C 1
ATOM 677 O O . PRO A 1 88 ? 0.130 13.009 -2.849 1.00 89.19 88 PRO A O 1
ATOM 680 N N . ALA A 1 89 ? 1.855 13.246 -4.264 1.00 86.19 89 ALA A N 1
ATOM 681 C CA . ALA A 1 89 ? 1.261 12.524 -5.391 1.00 86.1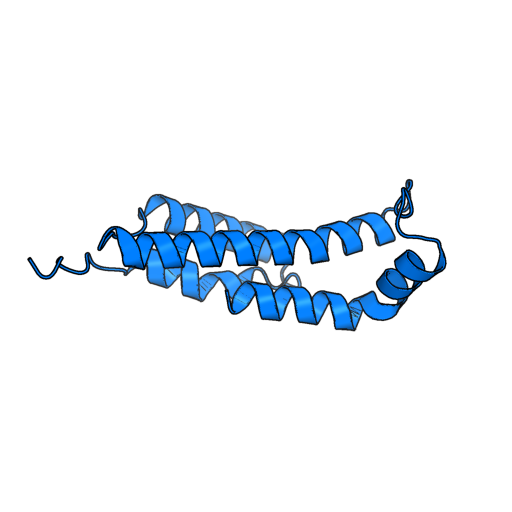9 89 ALA A CA 1
ATOM 682 C C . ALA A 1 89 ? 1.307 10.982 -5.261 1.00 86.19 89 ALA A C 1
ATOM 684 O O . ALA A 1 89 ? 0.846 10.280 -6.154 1.00 86.19 89 ALA A O 1
ATOM 685 N N . SER A 1 90 ? 1.856 10.435 -4.171 1.00 82.75 90 SER A N 1
ATOM 686 C CA . SER A 1 90 ? 2.117 8.992 -4.004 1.00 82.75 90 SER A CA 1
ATOM 687 C C . SER A 1 90 ? 0.888 8.121 -3.719 1.00 82.75 90 SER A C 1
ATOM 689 O O . SER A 1 90 ? 0.965 6.901 -3.841 1.00 82.75 90 SER A O 1
ATOM 691 N N . GLY A 1 91 ? -0.226 8.718 -3.286 1.00 85.62 91 GLY A N 1
ATOM 692 C CA . GLY A 1 91 ? -1.417 7.974 -2.863 1.00 85.62 91 GLY A CA 1
ATOM 693 C C . GLY A 1 91 ? -1.392 7.486 -1.410 1.00 85.62 91 GLY A C 1
ATOM 694 O O . GLY A 1 91 ? -2.353 6.853 -0.984 1.00 85.62 91 GLY A O 1
ATOM 695 N N . PHE A 1 92 ? -0.363 7.808 -0.610 1.00 90.75 92 PHE A N 1
ATOM 696 C CA . PHE A 1 92 ? -0.295 7.412 0.811 1.00 90.75 92 PHE A CA 1
ATOM 697 C C . PHE A 1 92 ? -1.518 7.860 1.625 1.00 90.75 92 PHE A C 1
ATOM 699 O O . PHE A 1 92 ? -1.938 7.171 2.552 1.00 90.75 92 PHE A O 1
ATOM 706 N N . TRP A 1 93 ? -2.151 8.967 1.239 1.00 92.44 93 TRP A N 1
ATOM 707 C CA . TRP A 1 93 ? -3.400 9.448 1.831 1.00 92.44 93 TRP A CA 1
ATOM 708 C C . TRP A 1 93 ? -4.561 8.434 1.743 1.00 92.44 93 TRP A C 1
ATOM 710 O O . TRP A 1 93 ? -5.485 8.509 2.550 1.00 92.44 93 TRP A O 1
ATOM 720 N N . LEU A 1 94 ? -4.505 7.429 0.856 1.00 91.00 94 LEU A N 1
ATOM 721 C CA . LEU A 1 94 ? -5.477 6.326 0.806 1.00 91.00 94 LEU A CA 1
ATOM 722 C C . LEU A 1 94 ? -5.470 5.454 2.071 1.00 91.00 94 LEU A C 1
ATOM 724 O O . LEU A 1 94 ? -6.450 4.760 2.335 1.00 91.00 94 LEU A O 1
ATOM 728 N N . ALA A 1 95 ? -4.398 5.481 2.867 1.00 91.56 95 ALA A N 1
ATOM 729 C CA . ALA A 1 95 ? -4.334 4.774 4.143 1.00 91.56 95 ALA A CA 1
ATOM 730 C C . ALA A 1 95 ? -4.929 5.576 5.322 1.00 91.56 95 ALA A C 1
ATOM 732 O O . ALA A 1 95 ? -5.007 5.044 6.429 1.00 91.56 95 ALA A O 1
ATOM 733 N N . LEU A 1 96 ? -5.425 6.805 5.104 1.00 92.88 96 LEU A N 1
ATOM 734 C CA . LEU A 1 96 ? -6.122 7.575 6.145 1.00 92.88 96 LEU A CA 1
ATOM 735 C C . LEU A 1 96 ? -7.376 6.859 6.675 1.00 92.88 96 LEU A C 1
ATOM 737 O O . LEU A 1 96 ? -7.464 6.699 7.894 1.00 92.88 96 LEU A O 1
ATOM 741 N N . PRO A 1 97 ? -8.322 6.380 5.834 1.00 91.50 97 PRO A N 1
ATOM 742 C CA . PRO A 1 97 ? -9.499 5.677 6.335 1.00 91.50 97 PRO A CA 1
ATOM 743 C C . PRO A 1 97 ? -9.173 4.477 7.240 1.00 91.50 97 PRO A C 1
ATOM 745 O O . PRO A 1 97 ? -9.677 4.463 8.362 1.00 91.50 97 PRO A O 1
ATOM 748 N N . PRO A 1 98 ? -8.319 3.499 6.856 1.00 90.56 98 PRO A N 1
ATOM 749 C CA . PRO A 1 98 ? -8.005 2.385 7.750 1.00 90.56 98 PRO A CA 1
ATOM 750 C C . PRO A 1 98 ? -7.259 2.827 9.016 1.00 90.56 98 PRO A C 1
ATOM 752 O O . PRO A 1 98 ? -7.538 2.291 10.085 1.00 90.56 98 PRO A O 1
ATOM 755 N N . ALA A 1 99 ? -6.369 3.825 8.942 1.00 92.25 99 ALA A N 1
ATOM 756 C CA . ALA A 1 99 ? -5.678 4.341 10.125 1.00 92.25 99 ALA A CA 1
ATOM 757 C C . ALA A 1 99 ? -6.660 4.946 11.144 1.00 92.25 99 ALA A C 1
ATOM 759 O O . ALA A 1 99 ? -6.595 4.637 12.334 1.00 92.25 99 ALA A O 1
ATOM 760 N N . ILE A 1 100 ? -7.615 5.755 10.672 1.00 92.62 100 ILE A N 1
ATOM 761 C CA . ILE A 1 100 ? -8.658 6.357 11.511 1.00 92.62 100 ILE A CA 1
ATOM 762 C C . ILE A 1 100 ? -9.571 5.273 12.087 1.00 92.62 100 ILE A C 1
ATOM 764 O O . ILE A 1 100 ? -9.836 5.290 13.288 1.00 92.62 100 ILE A O 1
ATOM 768 N N . LEU A 1 101 ? -10.012 4.311 11.267 1.00 89.88 101 LEU A N 1
ATOM 769 C CA . LEU A 1 101 ? -10.878 3.210 11.703 1.00 89.88 101 LEU A CA 1
ATOM 770 C C . LEU A 1 101 ? -10.244 2.385 12.830 1.00 89.88 101 LEU A C 1
ATOM 772 O O . LEU A 1 101 ? -10.925 2.083 13.806 1.00 89.88 101 LEU A O 1
ATOM 776 N N . ILE A 1 102 ? -8.943 2.093 12.750 1.00 89.44 102 ILE A N 1
ATOM 777 C CA . ILE A 1 102 ? -8.213 1.391 13.819 1.00 89.44 102 ILE A CA 1
ATOM 778 C C . ILE A 1 102 ? -8.178 2.226 15.110 1.00 89.44 102 ILE A C 1
ATOM 780 O O . ILE A 1 102 ? -8.315 1.684 16.205 1.00 89.44 102 ILE A O 1
ATOM 784 N N . LEU A 1 103 ? -8.021 3.549 15.013 1.00 91.19 103 LEU A N 1
ATOM 785 C CA . LEU A 1 103 ? -7.938 4.428 16.186 1.00 91.19 103 LEU A CA 1
ATOM 786 C C . LEU A 1 103 ? -9.282 4.620 16.897 1.00 91.19 103 LEU A C 1
ATOM 788 O O . LEU A 1 103 ? -9.316 4.677 18.130 1.00 91.19 103 LEU A O 1
ATOM 792 N N . ILE A 1 104 ? -10.375 4.716 16.134 1.00 90.31 104 ILE A N 1
ATOM 793 C CA . ILE A 1 104 ? -11.735 4.881 16.676 1.00 90.31 104 ILE A CA 1
ATOM 794 C C . ILE A 1 104 ? -12.417 3.545 16.994 1.00 90.31 104 ILE A C 1
ATOM 796 O O . ILE A 1 104 ? -13.431 3.533 17.697 1.00 90.31 104 ILE A O 1
ATOM 800 N N . GLY A 1 105 ? -11.880 2.438 16.473 1.00 80.19 105 GLY A N 1
ATOM 801 C CA . GLY A 1 105 ? -12.401 1.091 16.657 1.00 80.19 105 GLY A CA 1
ATOM 802 C C . GLY A 1 105 ? -12.601 0.768 18.136 1.00 80.19 105 GLY A C 1
ATOM 803 O O . GLY A 1 105 ? -11.704 0.937 18.966 1.00 80.19 105 GLY A O 1
ATOM 804 N N . LYS A 1 106 ? -13.811 0.325 18.481 1.00 66.31 106 LYS A N 1
ATOM 805 C CA . LYS A 1 106 ? -14.150 -0.157 19.824 1.00 66.31 106 LYS A CA 1
ATOM 806 C C . LYS A 1 106 ? -14.004 -1.680 19.866 1.00 66.31 106 LYS A C 1
ATOM 808 O O . LYS A 1 106 ? -14.208 -2.318 18.837 1.00 66.31 10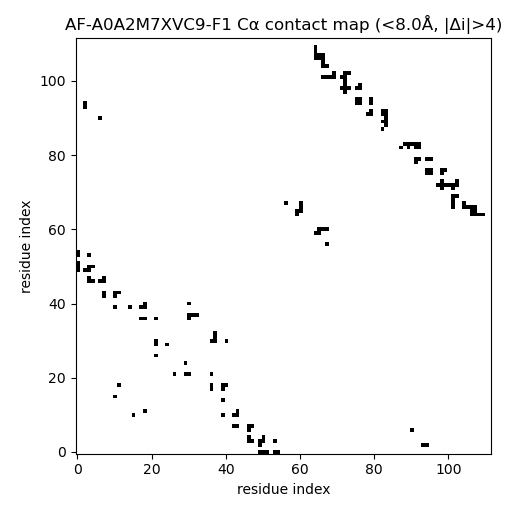6 LYS A O 1
ATOM 813 N N . PRO A 1 107 ? -13.729 -2.277 21.040 1.00 60.00 107 PRO A N 1
ATOM 814 C CA . PRO A 1 107 ? -13.859 -3.718 21.222 1.00 60.00 107 PRO A CA 1
ATOM 815 C C . PRO A 1 107 ? -15.237 -4.182 20.791 1.00 60.00 107 PRO A C 1
ATOM 817 O O . PRO A 1 107 ? -16.243 -3.806 21.397 1.00 60.00 107 PRO A O 1
ATOM 820 N N . THR A 1 108 ? -15.278 -5.005 19.747 1.00 52.62 108 THR A N 1
ATOM 821 C CA . THR A 1 108 ? -16.442 -5.835 19.482 1.00 52.62 108 THR A CA 1
ATOM 822 C C . THR A 1 108 ? -16.541 -6.776 20.670 1.00 52.62 108 THR A C 1
ATOM 824 O O . THR A 1 108 ? -15.674 -7.623 20.870 1.00 52.62 108 THR A O 1
ATOM 827 N N . LYS A 1 109 ? -17.551 -6.589 21.528 1.00 46.72 109 LYS A N 1
ATOM 828 C CA . LYS A 1 109 ? -17.805 -7.547 22.606 1.00 46.72 109 LYS A CA 1
ATOM 829 C C . LYS A 1 109 ? -17.980 -8.914 21.955 1.00 46.72 109 LYS A C 1
ATOM 831 O O . LYS A 1 109 ? -18.864 -9.065 21.110 1.00 46.72 109 LYS A O 1
ATOM 836 N N . ALA A 1 110 ? -17.149 -9.879 22.342 1.00 48.06 110 ALA A N 1
ATOM 837 C CA . ALA A 1 110 ? -17.396 -11.270 22.007 1.00 48.06 110 ALA A CA 1
ATOM 838 C C . ALA A 1 110 ? -18.836 -11.591 22.434 1.00 48.06 110 ALA A C 1
ATOM 840 O O . ALA A 1 110 ? -19.213 -11.344 23.584 1.00 48.06 110 ALA A O 1
ATOM 841 N N . LYS A 1 111 ? -19.662 -12.070 21.498 1.00 45.72 111 LYS A N 1
ATOM 842 C CA . LYS A 1 111 ? -20.885 -12.780 21.872 1.00 45.72 111 LYS A CA 1
ATOM 843 C C . LYS A 1 111 ? -20.408 -14.087 22.500 1.00 45.72 111 LYS A C 1
ATOM 845 O O . LYS A 1 111 ? -20.010 -14.987 21.766 1.00 45.72 111 LYS A O 1
ATOM 850 N N . ILE A 1 112 ? -20.333 -14.100 23.830 1.00 50.03 112 ILE A N 1
ATOM 851 C CA . ILE A 1 112 ? -20.199 -15.320 24.633 1.00 50.03 112 ILE A CA 1
ATOM 852 C C . ILE A 1 112 ? -21.529 -16.065 24.549 1.00 50.03 112 ILE A C 1
ATOM 854 O O . ILE A 1 112 ? -22.571 -15.376 24.664 1.00 50.03 112 ILE A O 1
#

Mean predicted aligned error: 5.42 Å

Sequence (112 aa):
MIVAVIHTLVGIVFFSEVLVSIFKRGVFNTVGTDPMTGTVAWYVLFGVMLFICGLTIYELEKSLSGVIPRSIGWSLLILVFLGVLLMPASGFWLALPPAILILIGKPTKAKI

Radius of gyration: 17.22 Å; Cα contacts (8 Å, |Δi|>4): 96; chains: 1; bounding box: 41×31×48 Å

Foldseek 3Di:
DVLLVVQLVVLCVVCVVLVVQCVVVDVPCSCPVPVVNVVSVCSNVVSVVVVVVVVVVVVCCVPVLDQDDLVVLVVLVVVLVVCCVVPVPNSSCSSNVVSVCSNPPDRNPPPD